Protein AF-A0A1V2I5P9-F1 (afdb_monomer)

Sequence (128 aa):
MGATLSRRNRAGLGFAVVLGAAELAGPALPIPSFARSGPVAATIAFGTLLGAITMVSAVALLTTRSRTALRVVAASRLFSLLSAIPAFFRDVVPPGLVVVAALWVLLNLLAVELMVEPRQASTRPGRG

Secondary structure (DSSP, 8-state):
-PPPPPHHHHHHHHHHHHHHHHHHHGGGS---GGGSSSHHHHHHHHHHHHHHHHHHHHHHHHHH--HHHHHHHHHHHHHHHHHHGGGGS-TTS-HHHHHHHHHHHHHHHHHHHHH-------------

Organism: NCBI:txid1834516

Mean predicted aligned error: 6.87 Å

Radius of gyration: 17.71 Å; Cα contacts (8 Å, |Δi|>4): 128; chains: 1; bounding box: 59×38×44 Å

Solvent-accessible surface area (backbone atoms only — not comparable to full-atom values): 7019 Å² total; per-residue (Å²): 134,63,57,82,76,49,74,50,37,50,52,12,48,51,47,45,48,54,53,16,49,52,28,54,47,48,83,77,49,96,68,61,78,81,44,70,53,65,73,54,34,52,50,51,54,50,36,26,50,36,9,50,53,24,48,54,25,48,51,47,22,74,74,55,32,38,69,65,30,50,48,51,32,37,49,35,35,57,56,47,35,58,70,38,54,64,50,78,76,39,92,87,52,58,68,71,58,37,53,51,34,51,52,48,36,52,51,33,50,51,20,32,57,34,53,58,72,80,80,76,76,81,81,72,78,78,83,127

Foldseek 3Di:
DADDQDPLLVVLLVLLLVQLVVLLCQVVDDDDPVCCDDPNVVLSVLSNVLSVQLVVLSVVCVVRNDPVSLVSSLVSLVVNLVSLVVLVVDPPRDPVSNVVSVVSNVSSVSSNVSSDDPPPPPPPPDDD

pLDDT: mean 86.24, std 12.64, range [37.31, 97.62]

Nearest PDB structures (foldseek):
  2rld-assembly1_B  TM=6.555E-01  e=4.482E-01  Bacteroides thetaiotaomicron VPI-5482
  2rld-assembly1_E  TM=5.744E-01  e=5.757E-01  Bacteroides thetaiotaomicron VPI-5482
  2gsc-assembly1_D  TM=5.549E-01  e=9.498E-01  Xanthomonas campestris pv. campestris
  2rld-assembly1_D  TM=5.316E-01  e=9.034E-01  Bacteroides thetaiotaomicron VPI-5482
  8qup-assembly1_A  TM=5.835E-01  e=6.368E+00  synthetic construct

Structure (mmCIF, N/CA/C/O backbone):
data_AF-A0A1V2I5P9-F1
#
_entry.id   AF-A0A1V2I5P9-F1
#
loop_
_atom_site.group_PDB
_atom_site.id
_atom_site.type_symbol
_atom_site.label_atom_id
_atom_site.label_alt_id
_atom_site.label_comp_id
_atom_site.label_asym_id
_atom_site.label_entity_id
_atom_site.label_seq_id
_atom_site.pdbx_PDB_ins_code
_atom_site.Cartn_x
_atom_site.Cartn_y
_atom_site.Cartn_z
_atom_site.occupancy
_atom_site.B_iso_or_equiv
_atom_site.auth_seq_id
_atom_site.auth_comp_id
_atom_site.auth_asym_id
_atom_site.auth_atom_id
_atom_site.pdbx_PDB_model_num
ATOM 1 N N . MET A 1 1 ? -12.820 3.722 23.568 1.00 37.31 1 MET A N 1
ATOM 2 C CA . MET A 1 1 ? -14.012 3.325 22.786 1.00 37.31 1 MET A CA 1
ATOM 3 C C . MET A 1 1 ? -13.580 3.042 21.354 1.00 37.31 1 MET A C 1
ATOM 5 O O . MET A 1 1 ? -13.248 3.977 20.636 1.00 37.31 1 MET A O 1
ATOM 9 N N . GLY A 1 2 ? -13.465 1.767 20.974 1.00 45.06 2 GLY A N 1
ATOM 10 C CA . GLY A 1 2 ? -13.025 1.378 19.631 1.00 45.06 2 GLY A CA 1
ATOM 11 C C . GLY A 1 2 ? -14.145 1.582 18.615 1.00 45.06 2 GLY A C 1
ATOM 12 O O . GLY A 1 2 ? -15.245 1.071 18.808 1.00 45.06 2 GLY A O 1
ATOM 13 N N . ALA A 1 3 ? -13.884 2.334 17.547 1.00 57.41 3 ALA A N 1
ATOM 14 C CA . ALA A 1 3 ? -14.854 2.504 16.474 1.00 57.41 3 ALA A CA 1
ATOM 15 C C . ALA A 1 3 ? -15.044 1.170 15.729 1.00 57.41 3 ALA A C 1
ATOM 17 O O . ALA A 1 3 ? -14.077 0.484 15.380 1.00 57.41 3 ALA A O 1
ATOM 18 N N . THR A 1 4 ? -16.289 0.781 15.468 1.00 70.50 4 THR A N 1
ATOM 19 C CA . THR A 1 4 ? -16.5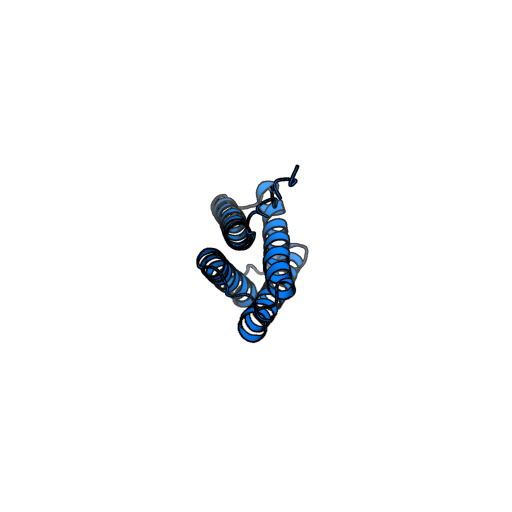86 -0.330 14.562 1.00 70.50 4 THR A CA 1
ATOM 20 C C . THR A 1 4 ? -16.143 0.057 13.151 1.00 70.50 4 THR A C 1
ATOM 22 O O . THR A 1 4 ? -16.551 1.082 12.615 1.00 70.50 4 THR A O 1
ATOM 25 N N . LEU A 1 5 ? -15.256 -0.744 12.549 1.00 76.94 5 LEU A N 1
ATOM 26 C CA . LEU A 1 5 ? -14.824 -0.523 11.168 1.00 76.94 5 LEU A CA 1
ATOM 27 C C . LEU A 1 5 ? -15.997 -0.805 10.228 1.00 76.94 5 LEU A C 1
ATOM 29 O O . LEU A 1 5 ? -16.548 -1.910 10.257 1.00 76.94 5 LEU A O 1
ATOM 33 N N . SER A 1 6 ? -16.344 0.165 9.384 1.00 87.25 6 SER A N 1
ATOM 34 C CA . SER A 1 6 ? -17.323 -0.035 8.319 1.00 87.25 6 SER A CA 1
ATOM 35 C C . SER A 1 6 ? -16.819 -1.053 7.288 1.00 87.25 6 SER A C 1
ATOM 37 O O . SER A 1 6 ? -15.623 -1.357 7.201 1.00 87.25 6 SER A O 1
ATOM 39 N N . ARG A 1 7 ? -17.738 -1.612 6.487 1.00 87.94 7 ARG A N 1
ATOM 40 C CA . ARG A 1 7 ? -17.380 -2.565 5.418 1.00 87.94 7 ARG A CA 1
ATOM 41 C C . ARG A 1 7 ? -16.403 -1.950 4.412 1.00 87.94 7 ARG A C 1
ATOM 43 O O . ARG A 1 7 ? -15.487 -2.643 3.981 1.00 87.94 7 ARG A O 1
ATOM 50 N N . ARG A 1 8 ? -16.564 -0.659 4.096 1.00 88.31 8 ARG A N 1
ATOM 51 C CA . ARG A 1 8 ? -15.652 0.086 3.214 1.00 88.31 8 ARG A CA 1
ATOM 52 C C . ARG A 1 8 ? -14.252 0.178 3.814 1.00 88.31 8 ARG A C 1
ATOM 54 O O . ARG A 1 8 ? -13.312 -0.276 3.171 1.00 88.31 8 ARG A O 1
ATOM 61 N N . ASN A 1 9 ? -14.132 0.584 5.081 1.00 91.38 9 ASN A N 1
ATOM 62 C CA . ASN A 1 9 ? -12.829 0.667 5.749 1.00 91.38 9 ASN A CA 1
ATOM 63 C C . ASN A 1 9 ? -12.112 -0.689 5.794 1.00 91.38 9 ASN A C 1
ATOM 65 O O . ASN A 1 9 ? -10.894 -0.747 5.653 1.00 91.38 9 ASN A O 1
ATOM 69 N N . ARG A 1 10 ? -12.853 -1.795 5.965 1.00 90.88 10 ARG A N 1
ATOM 70 C CA . ARG A 1 10 ? -12.277 -3.149 5.896 1.00 90.88 10 ARG A CA 1
ATOM 71 C C . ARG A 1 10 ? -11.787 -3.508 4.497 1.00 90.88 10 ARG A C 1
ATOM 73 O O . ARG A 1 10 ? -10.704 -4.071 4.384 1.00 90.88 10 ARG A O 1
ATOM 80 N N . ALA A 1 11 ? -12.556 -3.189 3.456 1.00 93.75 11 ALA A N 1
ATOM 81 C CA . ALA A 1 11 ? -12.140 -3.421 2.075 1.00 93.75 11 ALA A CA 1
ATOM 82 C C . ALA A 1 11 ? -10.878 -2.613 1.740 1.00 93.75 11 ALA A C 1
ATOM 84 O O . ALA A 1 11 ? -9.898 -3.184 1.268 1.00 93.75 11 ALA A O 1
ATOM 85 N N . GLY A 1 12 ? -10.862 -1.320 2.085 1.00 93.56 12 GLY A N 1
ATOM 86 C CA . GLY A 1 12 ? -9.681 -0.468 1.940 1.00 93.56 12 GLY A CA 1
ATOM 87 C C . GLY A 1 12 ? -8.474 -1.030 2.689 1.00 93.56 12 GLY A C 1
ATOM 88 O O . GLY A 1 12 ? -7.382 -1.101 2.130 1.00 93.56 12 GLY A O 1
ATOM 89 N N . LEU A 1 13 ? -8.665 -1.504 3.926 1.00 94.62 13 LEU A N 1
ATOM 90 C CA . LEU A 1 13 ? -7.594 -2.119 4.718 1.00 94.62 13 LEU A CA 1
ATOM 91 C C . LEU A 1 13 ? -7.045 -3.385 4.064 1.00 94.62 13 LEU A C 1
ATOM 93 O O . LEU A 1 13 ? -5.834 -3.581 4.070 1.00 94.62 13 LEU A O 1
ATOM 97 N N . GLY A 1 14 ? -7.910 -4.198 3.455 1.00 95.62 14 GLY A N 1
ATOM 98 C CA . GLY A 1 14 ? -7.494 -5.348 2.656 1.00 95.62 14 GLY A CA 1
ATOM 99 C C . GLY A 1 14 ? -6.561 -4.942 1.514 1.00 95.62 14 GLY A C 1
ATOM 100 O O . GLY A 1 14 ? -5.456 -5.472 1.418 1.00 95.62 14 GLY A O 1
ATOM 101 N N . PHE A 1 15 ? -6.952 -3.948 0.708 1.00 96.38 15 PHE A N 1
ATOM 102 C CA . PHE A 1 15 ? -6.094 -3.419 -0.359 1.00 96.38 15 PHE A CA 1
ATOM 103 C C . PHE A 1 15 ? -4.770 -2.871 0.182 1.00 96.38 15 PHE A C 1
ATOM 105 O O . PHE A 1 15 ? -3.711 -3.194 -0.350 1.00 96.38 15 PHE A O 1
ATOM 112 N N . ALA A 1 16 ? -4.807 -2.088 1.261 1.00 96.62 16 ALA A N 1
ATOM 113 C CA . ALA A 1 16 ? -3.602 -1.511 1.847 1.00 96.62 16 ALA A CA 1
ATOM 114 C C . ALA A 1 16 ? -2.621 -2.580 2.348 1.00 96.62 16 ALA A C 1
ATOM 116 O O . ALA A 1 16 ? -1.420 -2.435 2.143 1.00 96.62 16 ALA A O 1
ATOM 117 N N . VAL A 1 17 ? -3.123 -3.658 2.958 1.00 97.12 17 VAL A N 1
ATOM 118 C CA . VAL A 1 17 ? -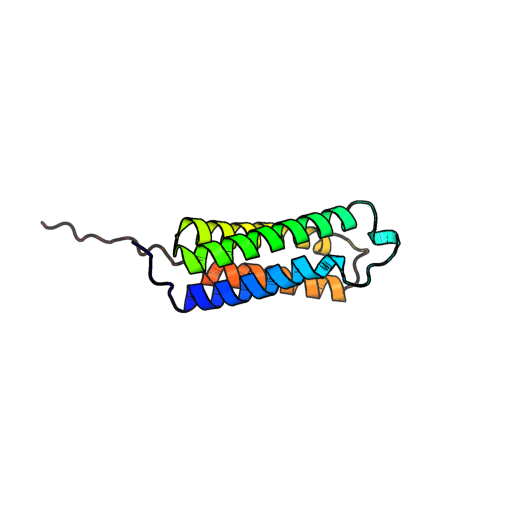2.306 -4.792 3.414 1.00 97.12 17 VAL A CA 1
ATOM 119 C C . VAL A 1 17 ? -1.679 -5.526 2.232 1.00 97.12 17 VAL A C 1
ATOM 121 O O . VAL A 1 17 ? -0.483 -5.795 2.265 1.00 97.12 17 VAL A O 1
ATOM 124 N N . VAL A 1 18 ? -2.442 -5.803 1.169 1.00 97.62 18 VAL A N 1
ATOM 125 C CA . VAL A 1 18 ? -1.910 -6.458 -0.041 1.00 97.62 18 VAL A CA 1
ATOM 126 C C . VAL A 1 18 ? -0.814 -5.608 -0.687 1.00 97.62 18 VAL A C 1
ATOM 128 O O . VAL A 1 18 ? 0.266 -6.114 -0.982 1.00 97.62 18 VAL A O 1
ATOM 131 N N . LEU A 1 19 ? -1.057 -4.307 -0.853 1.00 96.62 19 LEU A N 1
ATOM 132 C CA . LEU A 1 19 ? -0.077 -3.378 -1.419 1.00 96.62 19 LEU A CA 1
ATOM 133 C C . LEU A 1 19 ? 1.161 -3.237 -0.521 1.00 96.62 19 LEU A C 1
ATOM 135 O O . LEU A 1 19 ? 2.282 -3.251 -1.016 1.00 96.62 19 LEU A O 1
ATOM 139 N N . GLY A 1 20 ? 0.973 -3.136 0.798 1.00 96.12 20 GLY A N 1
ATOM 140 C CA . GLY A 1 20 ? 2.075 -3.043 1.759 1.00 96.12 20 GLY A CA 1
ATOM 141 C C . GLY A 1 20 ? 2.925 -4.312 1.807 1.00 96.12 20 GLY A C 1
ATOM 142 O O . GLY A 1 20 ? 4.148 -4.235 1.901 1.00 96.12 20 GLY A O 1
ATOM 143 N N . ALA A 1 21 ? 2.298 -5.481 1.674 1.00 96.62 21 ALA A N 1
ATOM 144 C CA . ALA A 1 21 ? 3.000 -6.752 1.548 1.00 96.62 21 ALA A CA 1
ATOM 145 C C . ALA A 1 21 ? 3.790 -6.841 0.234 1.00 96.62 21 ALA A C 1
ATOM 147 O O . ALA A 1 21 ? 4.927 -7.306 0.240 1.00 96.62 21 ALA A O 1
ATOM 148 N N . ALA A 1 22 ? 3.231 -6.353 -0.877 1.00 94.44 22 ALA A N 1
ATOM 149 C CA . ALA A 1 22 ? 3.938 -6.295 -2.154 1.00 94.44 22 ALA A CA 1
ATOM 150 C C . ALA A 1 22 ? 5.179 -5.383 -2.090 1.00 94.44 22 ALA A C 1
ATOM 152 O O . ALA A 1 22 ? 6.226 -5.745 -2.619 1.00 94.44 22 ALA A O 1
ATOM 153 N N . GLU A 1 23 ? 5.110 -4.253 -1.380 1.00 94.25 23 GLU A N 1
ATOM 154 C CA . GLU A 1 23 ? 6.285 -3.402 -1.136 1.00 94.25 23 GLU A CA 1
ATOM 155 C C . GLU A 1 23 ? 7.350 -4.093 -0.282 1.00 94.25 23 GLU A C 1
ATOM 157 O O . GLU A 1 23 ? 8.535 -3.997 -0.589 1.00 94.25 23 GLU A O 1
ATOM 162 N N . LEU A 1 24 ? 6.940 -4.820 0.763 1.00 94.44 24 LEU A N 1
ATOM 163 C CA . LEU A 1 24 ? 7.855 -5.606 1.597 1.00 94.44 24 LEU A CA 1
ATOM 164 C C . LEU A 1 24 ? 8.519 -6.752 0.829 1.00 94.44 24 LEU A C 1
ATOM 166 O O . LEU A 1 24 ? 9.663 -7.096 1.113 1.00 94.44 24 LEU A O 1
ATOM 170 N N . ALA A 1 25 ? 7.813 -7.338 -0.138 1.00 92.50 25 ALA A N 1
ATOM 171 C CA . ALA A 1 25 ? 8.352 -8.370 -1.016 1.00 92.50 25 ALA A CA 1
ATOM 172 C C . ALA A 1 25 ? 9.265 -7.799 -2.116 1.00 92.50 25 ALA A C 1
ATOM 174 O O . ALA A 1 25 ? 10.073 -8.538 -2.675 1.00 92.50 25 ALA A O 1
ATOM 175 N N . GLY A 1 26 ? 9.169 -6.498 -2.413 1.00 86.44 26 GLY A N 1
ATOM 176 C CA . GLY A 1 26 ? 9.907 -5.820 -3.481 1.00 86.44 26 GLY A CA 1
ATOM 177 C C . GLY A 1 26 ? 11.417 -6.105 -3.502 1.00 86.44 26 GLY A C 1
ATOM 178 O O . GLY A 1 26 ? 11.926 -6.481 -4.557 1.00 86.44 26 GLY A O 1
ATOM 179 N N . PRO A 1 27 ? 12.143 -6.009 -2.370 1.00 87.50 27 PRO A N 1
ATOM 180 C CA . PRO A 1 27 ? 13.576 -6.315 -2.311 1.00 87.50 27 PRO A CA 1
ATOM 181 C C . PRO A 1 27 ? 13.951 -7.762 -2.657 1.00 87.50 27 PRO A C 1
ATOM 183 O O . PRO A 1 27 ? 15.100 -8.018 -3.008 1.00 87.50 27 PRO A O 1
ATOM 186 N N . ALA A 1 28 ? 13.015 -8.709 -2.542 1.00 86.62 28 ALA A N 1
ATOM 187 C CA . ALA A 1 28 ? 13.246 -10.117 -2.856 1.00 86.62 28 ALA A CA 1
ATOM 188 C C . ALA A 1 28 ? 13.045 -10.438 -4.349 1.00 86.62 28 ALA A C 1
ATOM 190 O O . ALA A 1 28 ? 13.361 -11.545 -4.787 1.00 86.62 28 ALA A O 1
ATOM 191 N N . LEU A 1 29 ? 12.513 -9.496 -5.136 1.00 83.38 29 LEU A N 1
ATOM 192 C CA . LEU A 1 29 ? 12.296 -9.688 -6.565 1.00 83.38 29 LEU A CA 1
ATOM 193 C C . LEU A 1 29 ? 13.607 -9.541 -7.356 1.00 83.38 29 LEU A C 1
ATOM 195 O O . LEU A 1 29 ? 14.480 -8.758 -6.973 1.00 83.38 29 LEU A O 1
ATOM 199 N N . PRO A 1 30 ? 13.755 -10.246 -8.495 1.00 78.38 30 PRO A N 1
ATOM 200 C CA . PRO A 1 30 ? 14.917 -10.088 -9.357 1.00 78.38 30 PRO A CA 1
ATOM 201 C C . PRO A 1 30 ? 14.956 -8.663 -9.917 1.00 78.38 30 PRO A C 1
ATOM 203 O O . PRO A 1 30 ? 14.163 -8.300 -10.785 1.00 78.38 30 PRO A O 1
ATOM 206 N N . ILE A 1 31 ? 15.896 -7.857 -9.427 1.00 74.62 31 ILE A N 1
ATOM 207 C CA . ILE A 1 31 ? 16.164 -6.515 -9.943 1.00 74.62 31 ILE A CA 1
ATOM 208 C C . ILE A 1 31 ? 17.468 -6.503 -10.748 1.00 74.62 31 ILE A C 1
ATOM 210 O O . ILE A 1 31 ? 18.463 -7.111 -10.329 1.00 74.62 31 ILE A O 1
ATOM 214 N N . PRO A 1 32 ? 17.496 -5.805 -11.899 1.00 70.81 32 PRO A N 1
ATOM 215 C CA . PRO A 1 32 ? 18.707 -5.668 -12.694 1.00 70.81 32 PRO A CA 1
ATOM 216 C C . PRO A 1 32 ? 19.867 -5.096 -11.871 1.00 70.81 32 PRO A C 1
ATOM 218 O O . PRO A 1 32 ? 19.668 -4.271 -10.982 1.00 70.81 32 PRO A O 1
ATOM 221 N N . SER A 1 33 ? 21.104 -5.496 -12.170 1.00 71.06 33 SER A N 1
ATOM 222 C CA . SER A 1 33 ? 22.295 -5.038 -11.433 1.00 71.06 33 SER A CA 1
ATOM 223 C C . SER A 1 33 ? 22.454 -3.514 -11.431 1.00 71.06 33 SER A C 1
ATOM 225 O O . SER A 1 33 ? 22.840 -2.950 -10.410 1.00 71.06 33 SER A O 1
ATOM 227 N N . PHE A 1 34 ? 22.070 -2.843 -12.521 1.00 65.31 34 PHE A N 1
ATOM 228 C CA . PHE A 1 34 ? 22.070 -1.380 -12.632 1.00 65.31 34 PHE A CA 1
ATOM 229 C C . PHE A 1 34 ? 21.031 -0.686 -11.733 1.00 65.31 34 PHE A C 1
ATOM 231 O O . PHE A 1 34 ? 21.120 0.517 -11.515 1.00 65.31 34 PHE A O 1
ATOM 238 N N . ALA A 1 35 ? 20.051 -1.423 -11.203 1.00 64.88 35 ALA A N 1
ATOM 239 C CA . ALA A 1 35 ? 19.027 -0.911 -10.296 1.00 64.88 35 ALA A CA 1
ATOM 240 C C . ALA A 1 35 ? 19.418 -1.035 -8.810 1.00 64.88 35 ALA A C 1
ATOM 242 O O . ALA A 1 35 ? 18.687 -0.553 -7.945 1.00 64.88 35 ALA A O 1
ATOM 243 N N . ARG A 1 36 ? 20.563 -1.665 -8.492 1.00 66.00 36 ARG A N 1
ATOM 244 C CA . ARG A 1 36 ? 21.026 -1.868 -7.104 1.00 66.00 36 ARG A CA 1
ATOM 245 C C . ARG A 1 36 ? 21.641 -0.627 -6.462 1.00 66.00 36 ARG A C 1
ATOM 247 O O . ARG A 1 36 ? 21.893 -0.634 -5.261 1.00 66.00 36 ARG A O 1
ATOM 254 N N . SER A 1 37 ? 21.887 0.427 -7.230 1.00 73.75 37 SER A N 1
ATOM 255 C CA . SER A 1 37 ? 22.458 1.679 -6.743 1.00 73.75 37 SER A CA 1
ATOM 256 C C . SER A 1 37 ? 21.750 2.883 -7.368 1.00 73.75 37 SER A C 1
ATOM 258 O O . SER A 1 37 ? 21.126 2.796 -8.425 1.00 73.75 37 SER A O 1
ATOM 260 N N . GLY A 1 38 ? 21.804 4.023 -6.676 1.00 78.75 38 GLY A N 1
ATOM 261 C CA . GLY A 1 38 ? 21.192 5.266 -7.142 1.00 78.75 38 GLY A CA 1
ATOM 262 C C . GLY A 1 38 ? 19.677 5.359 -6.888 1.00 78.75 38 GLY A C 1
ATOM 263 O O . GLY A 1 38 ? 19.164 4.746 -5.948 1.00 78.75 38 GLY A O 1
ATOM 264 N N . PRO A 1 39 ? 18.944 6.151 -7.696 1.00 79.44 39 PRO A N 1
ATOM 265 C CA . PRO A 1 39 ? 17.549 6.507 -7.421 1.00 79.44 39 PRO A CA 1
ATOM 266 C C . PRO A 1 39 ? 16.599 5.313 -7.284 1.00 79.44 39 PRO A C 1
ATOM 268 O O . PRO A 1 39 ? 15.681 5.359 -6.475 1.00 79.44 39 PRO A O 1
ATOM 271 N N . VAL A 1 40 ? 16.832 4.229 -8.032 1.00 80.31 40 VAL A N 1
ATOM 272 C CA . VAL A 1 40 ? 15.956 3.047 -8.011 1.00 80.31 40 VAL A CA 1
ATOM 273 C C . VAL A 1 40 ? 16.066 2.303 -6.678 1.00 80.31 40 VAL A C 1
ATOM 275 O O . VAL A 1 40 ? 15.046 1.960 -6.084 1.00 80.31 40 VAL A O 1
ATOM 278 N N . ALA A 1 41 ? 17.284 2.125 -6.157 1.00 83.94 41 ALA A N 1
ATOM 279 C CA . ALA A 1 41 ? 17.502 1.524 -4.842 1.00 83.94 41 ALA A CA 1
ATOM 280 C C . ALA A 1 41 ? 16.847 2.353 -3.723 1.00 83.94 41 ALA A C 1
ATOM 282 O O . ALA A 1 41 ? 16.225 1.791 -2.821 1.00 83.94 41 ALA A O 1
ATOM 283 N N . ALA A 1 42 ? 16.917 3.687 -3.818 1.00 87.06 42 ALA A N 1
ATOM 284 C CA . ALA A 1 42 ? 16.242 4.585 -2.883 1.00 87.06 42 ALA A CA 1
ATOM 285 C C . ALA A 1 42 ? 14.711 4.438 -2.942 1.00 87.06 42 ALA A C 1
ATOM 287 O O . ALA A 1 42 ? 14.068 4.368 -1.896 1.00 87.06 42 ALA A O 1
ATOM 288 N N . THR A 1 43 ? 14.124 4.322 -4.139 1.00 87.62 43 THR A N 1
ATOM 289 C CA . THR A 1 43 ? 12.683 4.073 -4.311 1.00 87.62 43 THR A CA 1
ATOM 290 C C . THR A 1 43 ? 12.258 2.733 -3.709 1.00 87.62 43 THR A C 1
ATOM 292 O O . THR A 1 43 ? 11.240 2.677 -3.023 1.00 87.62 43 THR A O 1
ATOM 295 N N . ILE A 1 44 ? 13.043 1.667 -3.898 1.00 89.00 44 ILE A N 1
ATOM 296 C CA . ILE A 1 44 ? 12.754 0.343 -3.320 1.00 89.00 44 ILE A CA 1
ATOM 297 C C . ILE A 1 44 ? 12.823 0.393 -1.791 1.00 89.00 44 ILE A C 1
ATOM 299 O O . ILE A 1 44 ? 11.912 -0.094 -1.120 1.00 89.00 44 ILE A O 1
ATOM 303 N N . ALA A 1 45 ? 13.864 1.011 -1.225 1.00 91.38 45 ALA A N 1
ATOM 304 C CA . ALA A 1 45 ? 13.997 1.169 0.222 1.00 91.38 45 ALA A CA 1
ATOM 305 C C . ALA A 1 45 ? 12.842 1.995 0.813 1.00 91.38 45 ALA A C 1
ATOM 307 O O . ALA A 1 45 ? 12.263 1.616 1.831 1.00 91.38 45 ALA A O 1
ATOM 308 N N . PHE A 1 46 ? 12.463 3.087 0.142 1.00 93.00 46 PHE A N 1
ATOM 309 C CA . PHE A 1 46 ? 11.335 3.926 0.537 1.00 93.00 46 PHE A CA 1
ATOM 310 C C . PHE A 1 46 ? 10.004 3.165 0.491 1.00 93.00 46 PHE A C 1
ATOM 312 O O . PHE A 1 46 ? 9.252 3.194 1.465 1.00 93.00 46 PHE A O 1
ATOM 319 N N . GLY A 1 47 ? 9.742 2.425 -0.590 1.00 93.00 47 GLY A N 1
ATOM 320 C CA . GLY A 1 47 ? 8.570 1.556 -0.704 1.00 93.00 47 GLY A CA 1
ATOM 321 C C . GLY A 1 47 ? 8.536 0.505 0.404 1.00 93.00 47 GLY A C 1
ATOM 322 O O . GLY A 1 47 ? 7.533 0.377 1.098 1.00 93.00 47 GLY A O 1
ATOM 323 N N . THR A 1 48 ? 9.658 -0.173 0.658 1.00 95.06 48 THR A N 1
ATOM 324 C CA . THR A 1 48 ? 9.785 -1.182 1.727 1.00 95.06 48 THR A CA 1
ATOM 325 C C . THR A 1 48 ? 9.447 -0.594 3.100 1.00 95.06 48 THR A C 1
ATOM 327 O O . THR A 1 48 ? 8.687 -1.191 3.865 1.00 95.06 48 THR A O 1
ATOM 330 N N . LEU A 1 49 ? 9.963 0.603 3.404 1.00 96.75 49 LEU A N 1
ATOM 331 C CA . LEU A 1 49 ? 9.663 1.318 4.645 1.00 96.75 49 LEU A CA 1
ATOM 332 C C . LEU A 1 49 ? 8.169 1.649 4.760 1.00 96.75 49 LEU A C 1
ATOM 334 O O . LEU A 1 49 ? 7.562 1.419 5.806 1.00 96.75 49 LEU A O 1
ATOM 338 N N . LEU A 1 50 ? 7.556 2.159 3.691 1.00 97.00 50 LEU A N 1
ATOM 339 C CA . LEU A 1 50 ? 6.123 2.449 3.674 1.00 97.00 50 LEU A CA 1
ATOM 340 C C . LEU A 1 50 ? 5.270 1.183 3.797 1.00 97.00 50 LEU A C 1
ATOM 342 O O . LEU A 1 50 ? 4.242 1.215 4.482 1.00 97.00 50 LEU A O 1
ATOM 346 N N . GLY A 1 51 ? 5.699 0.071 3.201 1.00 95.88 51 GLY A N 1
ATOM 347 C CA . GLY A 1 51 ? 5.088 -1.244 3.370 1.00 95.88 51 GLY A CA 1
ATOM 348 C C . GLY A 1 51 ? 5.122 -1.687 4.831 1.00 95.88 51 GLY A C 1
ATOM 349 O O . GLY A 1 51 ? 4.082 -2.025 5.399 1.00 95.88 51 GLY A O 1
ATOM 350 N N . ALA A 1 52 ? 6.278 -1.564 5.491 1.00 97.56 52 ALA A N 1
ATOM 351 C CA . ALA A 1 52 ? 6.428 -1.856 6.917 1.00 97.56 52 ALA A CA 1
ATOM 352 C C . ALA A 1 52 ? 5.515 -0.981 7.796 1.00 97.56 52 ALA A C 1
ATOM 354 O O . ALA A 1 52 ? 4.771 -1.507 8.628 1.00 97.56 52 ALA A O 1
ATOM 355 N N . ILE A 1 53 ? 5.505 0.340 7.576 1.00 97.56 53 ILE A N 1
ATOM 356 C CA . ILE A 1 53 ? 4.630 1.281 8.299 1.00 97.56 53 ILE A CA 1
ATOM 357 C C . ILE A 1 53 ? 3.162 0.890 8.125 1.00 97.56 53 ILE A C 1
ATOM 359 O O . ILE A 1 53 ? 2.390 0.921 9.085 1.00 97.56 53 ILE A O 1
ATOM 363 N N . THR A 1 54 ? 2.777 0.489 6.916 1.00 97.31 54 THR A N 1
ATOM 364 C CA . THR A 1 54 ? 1.408 0.072 6.597 1.00 97.31 54 THR A CA 1
ATOM 365 C C . THR A 1 54 ? 1.026 -1.191 7.339 1.00 97.31 54 THR A C 1
ATOM 367 O O . THR A 1 54 ? -0.035 -1.220 7.954 1.00 97.31 54 THR A O 1
ATOM 370 N N . MET A 1 55 ? 1.896 -2.201 7.353 1.00 97.62 55 MET A N 1
ATOM 371 C CA . MET A 1 55 ? 1.643 -3.455 8.059 1.00 97.62 55 MET A CA 1
ATOM 372 C C . MET A 1 55 ? 1.528 -3.244 9.569 1.00 97.62 55 MET A C 1
ATOM 374 O O . MET A 1 55 ? 0.553 -3.686 10.178 1.00 97.62 55 MET A O 1
ATOM 378 N N . VAL A 1 56 ? 2.461 -2.502 10.172 1.00 97.25 56 VAL A N 1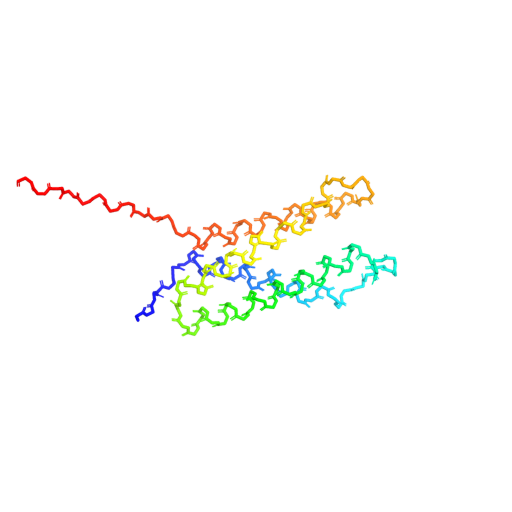
ATOM 379 C CA . VAL A 1 56 ? 2.422 -2.183 11.609 1.00 97.25 56 VAL A CA 1
ATOM 380 C C . VAL A 1 56 ? 1.161 -1.391 11.953 1.00 97.25 56 VAL A C 1
ATOM 382 O O . VAL A 1 56 ? 0.459 -1.720 12.910 1.00 97.25 56 VAL A O 1
ATOM 385 N N . SER A 1 57 ? 0.821 -0.385 11.147 1.00 94.56 57 SER A N 1
ATOM 386 C CA . SER A 1 57 ? -0.366 0.447 11.373 1.00 94.56 57 SER A CA 1
ATOM 387 C C . SER A 1 57 ? -1.666 -0.319 11.138 1.00 94.56 57 SER A C 1
ATOM 389 O O . SER A 1 57 ? -2.643 -0.085 11.845 1.00 94.56 57 SER A O 1
ATOM 391 N N . ALA A 1 58 ? -1.688 -1.265 10.196 1.00 94.62 58 ALA A N 1
ATOM 392 C CA . ALA A 1 58 ? -2.820 -2.153 9.964 1.00 94.62 58 ALA A CA 1
ATOM 393 C C . ALA A 1 58 ? -3.042 -3.083 11.161 1.00 94.62 58 ALA A C 1
ATOM 395 O O . ALA A 1 58 ? -4.165 -3.183 11.654 1.00 94.62 58 ALA A O 1
ATOM 396 N N . VAL A 1 59 ? -1.978 -3.695 11.691 1.00 95.69 59 VAL A N 1
ATOM 397 C CA . VAL A 1 59 ? -2.050 -4.499 12.920 1.00 95.69 59 VAL A CA 1
ATOM 398 C C . VAL A 1 59 ? -2.531 -3.639 14.090 1.00 95.69 59 VAL A C 1
ATOM 400 O O . VAL A 1 59 ? -3.485 -4.014 14.770 1.00 95.69 59 VAL A O 1
ATOM 403 N N . ALA A 1 60 ? -1.954 -2.448 14.276 1.00 93.50 60 ALA A N 1
ATOM 404 C CA . ALA A 1 60 ? -2.377 -1.507 15.311 1.00 93.50 60 ALA A CA 1
ATOM 405 C C . ALA A 1 60 ? -3.847 -1.090 15.156 1.00 93.50 60 ALA A C 1
ATOM 407 O O . ALA A 1 60 ? -4.569 -0.969 16.144 1.00 93.50 60 ALA A O 1
ATOM 408 N N . LEU A 1 61 ? -4.331 -0.888 13.930 1.00 91.56 61 LEU A N 1
ATOM 409 C CA . LEU A 1 61 ? -5.732 -0.580 13.659 1.00 91.56 61 LEU A CA 1
ATOM 410 C C . LEU A 1 61 ? -6.643 -1.752 14.031 1.00 91.56 61 LEU A C 1
ATOM 412 O O . LEU A 1 61 ? -7.703 -1.534 14.619 1.00 91.56 61 LEU A O 1
ATOM 416 N N . LEU A 1 62 ? -6.249 -2.985 13.713 1.00 90.94 62 LEU A N 1
ATOM 417 C CA . LEU A 1 62 ? -7.037 -4.177 14.017 1.00 90.94 62 LEU A CA 1
ATOM 418 C C . LEU A 1 62 ? -7.155 -4.420 15.526 1.00 90.94 62 LEU A C 1
ATOM 420 O O . LEU A 1 62 ? -8.243 -4.792 15.978 1.00 90.94 62 LEU A O 1
ATOM 424 N N . THR A 1 63 ? -6.089 -4.147 16.286 1.00 90.81 63 THR A N 1
ATOM 425 C CA . THR A 1 63 ? -6.039 -4.324 17.746 1.00 90.81 63 THR A CA 1
ATOM 426 C C . THR A 1 63 ? -6.683 -3.167 18.510 1.00 90.81 63 THR A C 1
ATOM 428 O O . THR A 1 63 ? -7.472 -3.396 19.421 1.00 90.81 63 THR A O 1
ATOM 431 N N . THR A 1 64 ? -6.402 -1.917 18.133 1.00 89.00 64 THR A N 1
ATOM 432 C CA . THR A 1 64 ? -6.839 -0.728 18.894 1.00 89.00 64 THR A CA 1
ATOM 433 C C . THR A 1 64 ? -8.138 -0.111 18.383 1.00 89.00 64 THR A C 1
ATOM 435 O O . THR A 1 64 ? -8.791 0.644 19.104 1.00 89.00 64 THR A O 1
ATOM 438 N N . ARG A 1 65 ? -8.504 -0.370 17.119 1.00 86.44 65 ARG A N 1
ATOM 439 C CA . ARG A 1 65 ? -9.596 0.318 16.403 1.00 86.44 65 ARG A CA 1
ATOM 440 C C . ARG A 1 65 ? -9.475 1.848 16.441 1.00 86.44 65 ARG A C 1
ATOM 442 O O . ARG A 1 65 ? -10.478 2.566 16.437 1.00 86.44 65 ARG A O 1
ATOM 449 N N . SER A 1 66 ? -8.239 2.349 16.481 1.00 86.88 66 SER A N 1
ATOM 450 C CA . SER A 1 66 ? -7.932 3.776 16.540 1.00 86.88 66 SER A CA 1
ATOM 451 C C . SER A 1 66 ? -8.097 4.457 15.182 1.00 86.88 66 SER A C 1
ATOM 453 O O . SER A 1 66 ? -7.542 4.023 14.172 1.00 86.88 66 SER A O 1
ATOM 455 N N . ARG A 1 67 ? -8.786 5.605 15.167 1.00 85.56 67 ARG A N 1
ATOM 456 C CA . ARG A 1 67 ? -8.865 6.471 13.977 1.00 85.56 67 ARG A CA 1
ATOM 457 C C . ARG A 1 67 ? -7.495 7.005 13.559 1.00 85.56 67 ARG A C 1
ATOM 459 O O . ARG A 1 67 ? -7.289 7.267 12.380 1.00 85.56 67 ARG A O 1
ATOM 466 N N . THR A 1 68 ? -6.564 7.155 14.500 1.00 89.62 68 THR A N 1
ATOM 467 C CA . THR A 1 68 ? -5.190 7.570 14.195 1.00 89.62 68 THR A CA 1
ATOM 468 C C . THR A 1 68 ? -4.478 6.497 13.384 1.00 89.62 68 THR A C 1
ATOM 470 O O . THR A 1 68 ? -3.909 6.818 12.350 1.00 89.62 68 THR A O 1
ATOM 473 N N . ALA A 1 69 ? -4.588 5.224 13.779 1.00 90.12 69 ALA A N 1
ATOM 474 C CA . ALA A 1 69 ? -3.989 4.119 13.031 1.00 90.12 69 ALA A CA 1
ATOM 475 C C . ALA A 1 69 ? -4.542 4.043 11.596 1.00 90.12 69 ALA A C 1
ATOM 477 O O . ALA A 1 69 ? -3.773 3.912 10.650 1.00 90.12 69 ALA A O 1
ATOM 478 N N . LEU A 1 70 ? -5.854 4.246 11.417 1.00 91.06 70 LEU A N 1
ATOM 479 C CA . LEU A 1 70 ? -6.475 4.322 10.089 1.00 91.06 70 LEU A CA 1
ATOM 480 C C . LEU A 1 70 ? -5.897 5.465 9.237 1.00 91.06 70 LEU A C 1
ATOM 482 O O . LEU A 1 70 ? -5.585 5.262 8.068 1.00 91.06 70 LEU A O 1
ATOM 486 N N . ARG A 1 71 ? -5.718 6.657 9.822 1.00 91.81 71 ARG A N 1
ATOM 487 C CA . ARG A 1 71 ? -5.119 7.806 9.121 1.00 91.81 71 ARG A CA 1
ATOM 488 C C . ARG A 1 71 ? -3.668 7.556 8.733 1.00 91.81 71 ARG A C 1
ATOM 490 O O . ARG A 1 71 ? -3.272 7.981 7.657 1.00 91.81 71 ARG A O 1
ATOM 497 N N . VAL A 1 72 ? -2.895 6.879 9.580 1.00 94.62 72 VAL A N 1
ATOM 498 C CA . VAL A 1 72 ? -1.500 6.535 9.271 1.00 94.62 72 VAL A CA 1
ATOM 499 C C . VAL A 1 72 ? -1.435 5.540 8.113 1.00 94.62 72 VAL A C 1
ATOM 501 O O . VAL A 1 72 ? -0.634 5.746 7.209 1.00 94.62 72 VAL A O 1
ATOM 504 N N . VAL A 1 73 ? -2.316 4.531 8.079 1.00 95.12 73 VAL A N 1
ATOM 505 C CA . VAL A 1 73 ? -2.430 3.618 6.927 1.00 95.12 73 VAL A CA 1
ATOM 506 C C . VAL A 1 73 ? -2.786 4.391 5.653 1.00 95.12 73 VAL A C 1
ATOM 508 O O . VAL A 1 73 ? -2.126 4.234 4.634 1.00 95.12 73 VAL A O 1
ATOM 511 N N . ALA A 1 74 ? -3.793 5.266 5.693 1.00 94.19 74 ALA A N 1
ATOM 512 C CA . ALA A 1 74 ? -4.161 6.059 4.520 1.00 94.19 74 ALA A CA 1
ATOM 513 C C . ALA A 1 74 ? -3.007 6.972 4.059 1.00 94.19 74 ALA A C 1
ATOM 515 O O . ALA A 1 74 ? -2.685 7.023 2.873 1.00 94.19 74 ALA A O 1
ATOM 516 N N . ALA A 1 75 ? -2.331 7.644 4.995 1.00 95.19 75 ALA A N 1
ATOM 517 C CA . ALA A 1 75 ? -1.195 8.508 4.695 1.00 95.19 75 ALA A CA 1
ATOM 518 C C . ALA A 1 75 ? -0.014 7.728 4.097 1.00 95.19 75 ALA A C 1
ATOM 520 O O . ALA A 1 75 ? 0.576 8.180 3.121 1.00 95.19 75 ALA A O 1
ATOM 521 N N . SER A 1 76 ? 0.317 6.542 4.619 1.00 96.06 76 SER A N 1
ATOM 522 C CA . SER A 1 76 ? 1.409 5.729 4.071 1.00 96.06 76 SER A CA 1
ATOM 523 C C . SER A 1 76 ? 1.125 5.275 2.637 1.00 96.06 76 SER A C 1
ATOM 525 O O . SER A 1 76 ? 2.052 5.197 1.833 1.00 96.06 76 SER A O 1
ATOM 527 N N . ARG A 1 77 ? -0.141 5.000 2.288 1.00 96.25 77 ARG A N 1
ATOM 528 C CA . ARG A 1 77 ? -0.558 4.693 0.906 1.00 96.25 77 ARG A CA 1
ATOM 529 C C . ARG A 1 77 ? -0.474 5.919 -0.004 1.00 96.25 77 ARG A C 1
ATOM 531 O O . ARG A 1 77 ? 0.006 5.815 -1.131 1.00 96.25 77 ARG A O 1
ATOM 538 N N . LEU A 1 78 ? -0.841 7.097 0.506 1.00 95.56 78 LEU A N 1
ATOM 539 C CA . LEU A 1 78 ? -0.634 8.355 -0.214 1.00 95.56 78 LEU A CA 1
ATOM 540 C C . LEU A 1 78 ? 0.847 8.644 -0.470 1.00 95.56 78 LEU A C 1
ATOM 542 O O . LEU A 1 78 ? 1.185 9.105 -1.547 1.00 95.56 78 LEU A O 1
ATOM 546 N N . PHE A 1 79 ? 1.753 8.341 0.457 1.00 95.75 79 PHE A N 1
ATOM 547 C CA . PHE A 1 79 ? 3.187 8.472 0.178 1.00 95.75 79 PHE A CA 1
ATOM 548 C C . PHE A 1 79 ? 3.702 7.386 -0.775 1.00 95.75 79 PHE A C 1
ATOM 550 O O . PHE A 1 79 ? 4.577 7.663 -1.594 1.00 95.75 79 PHE A O 1
ATOM 557 N N . SER A 1 80 ? 3.132 6.177 -0.723 1.00 93.50 80 SER A N 1
ATOM 558 C CA . SER A 1 80 ? 3.509 5.074 -1.617 1.00 93.50 80 SER A CA 1
ATOM 559 C C . SER A 1 80 ? 3.229 5.432 -3.072 1.00 93.50 80 SER A C 1
ATOM 561 O O . SER A 1 80 ? 4.106 5.272 -3.919 1.00 93.50 80 SER A O 1
ATOM 563 N N . LEU A 1 81 ? 2.065 6.015 -3.379 1.00 94.31 81 LEU A N 1
ATOM 564 C CA . LEU A 1 81 ? 1.758 6.404 -4.759 1.00 94.31 81 LEU A CA 1
ATOM 565 C C . LEU A 1 81 ? 2.705 7.492 -5.294 1.00 94.31 81 LEU A C 1
ATOM 567 O O . LEU A 1 81 ? 3.014 7.476 -6.483 1.00 94.31 81 LEU A O 1
ATOM 571 N N . LEU A 1 82 ? 3.222 8.394 -4.443 1.00 93.25 82 LEU A N 1
ATOM 572 C CA . LEU A 1 82 ? 4.190 9.415 -4.875 1.00 93.25 82 LEU A CA 1
ATOM 573 C C . LEU A 1 82 ? 5.475 8.783 -5.419 1.00 93.25 82 LEU A C 1
ATOM 5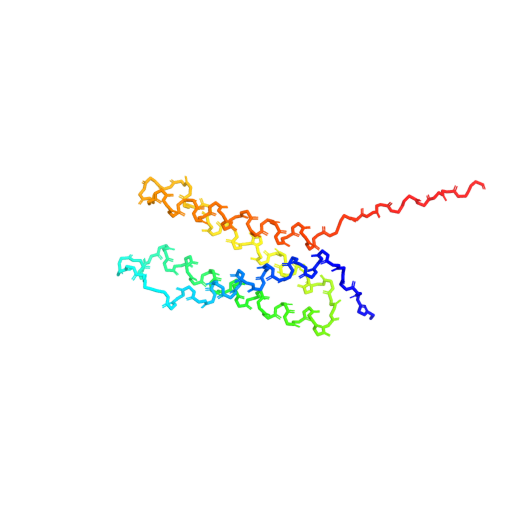75 O O . LEU A 1 82 ? 6.097 9.333 -6.324 1.00 93.25 82 LEU A O 1
ATOM 579 N N . SER A 1 83 ? 5.846 7.605 -4.912 1.00 89.62 83 SER A N 1
ATOM 580 C CA . SER A 1 83 ? 7.021 6.874 -5.390 1.00 89.62 83 SER A CA 1
ATOM 581 C C . SER A 1 83 ? 6.879 6.377 -6.836 1.00 89.62 83 SER A C 1
ATOM 583 O O . SER A 1 83 ? 7.887 6.191 -7.514 1.00 89.62 83 SER A O 1
ATOM 585 N N . ALA A 1 84 ? 5.644 6.224 -7.332 1.00 90.00 84 ALA A N 1
ATOM 586 C CA . ALA A 1 84 ? 5.351 5.789 -8.696 1.00 90.00 84 ALA A CA 1
ATOM 587 C C . ALA A 1 84 ? 5.351 6.947 -9.710 1.00 90.00 84 ALA A C 1
ATOM 589 O O . ALA A 1 84 ? 5.515 6.716 -10.906 1.00 90.00 84 ALA A O 1
ATOM 590 N N . ILE A 1 85 ? 5.212 8.196 -9.248 1.00 90.38 85 ILE A N 1
ATOM 591 C CA . ILE A 1 85 ? 5.099 9.387 -10.103 1.00 90.38 85 ILE A CA 1
ATOM 592 C C . ILE A 1 85 ? 6.270 9.538 -11.094 1.00 90.38 85 ILE A C 1
ATOM 594 O O . ILE A 1 85 ? 6.014 9.787 -12.273 1.00 90.38 85 ILE A O 1
ATOM 598 N N . PRO A 1 86 ? 7.547 9.354 -10.702 1.00 87.50 86 PRO A N 1
ATOM 599 C CA . PRO A 1 86 ? 8.666 9.508 -11.632 1.00 87.50 86 PRO A CA 1
ATOM 600 C C . PRO A 1 86 ? 8.620 8.566 -12.842 1.00 87.50 86 PRO A C 1
ATOM 602 O O . PRO A 1 86 ? 9.217 8.886 -13.869 1.00 87.50 86 PRO A O 1
ATOM 605 N N . ALA A 1 87 ? 7.919 7.430 -12.749 1.00 87.31 87 ALA A N 1
ATOM 606 C CA . ALA A 1 87 ? 7.802 6.477 -13.851 1.00 87.31 87 ALA A CA 1
ATOM 607 C C . ALA A 1 87 ? 7.056 7.059 -15.065 1.00 87.31 87 ALA A C 1
ATOM 609 O O . ALA A 1 87 ? 7.306 6.622 -16.182 1.00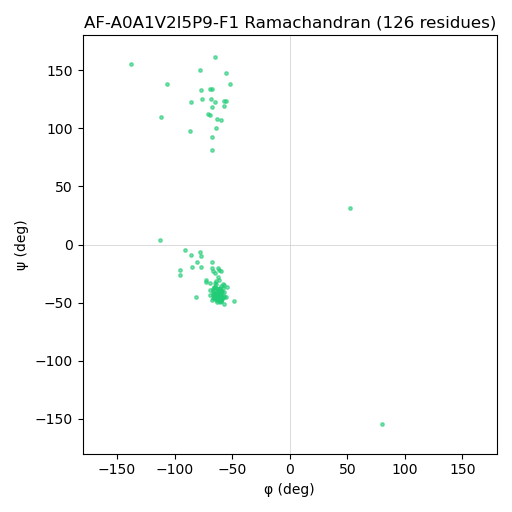 87.31 87 ALA A O 1
ATOM 610 N N . PHE A 1 88 ? 6.193 8.064 -14.868 1.00 90.12 88 PHE A N 1
ATOM 611 C CA . PHE A 1 88 ? 5.436 8.709 -15.950 1.00 90.12 88 PHE A CA 1
ATOM 612 C C . PHE A 1 88 ? 6.238 9.752 -16.734 1.00 90.12 88 PHE A C 1
ATOM 614 O O . PHE A 1 88 ? 5.812 10.160 -17.808 1.00 90.12 88 PHE A O 1
ATOM 621 N N . PHE A 1 89 ? 7.379 10.195 -16.201 1.00 89.38 89 PHE A N 1
ATOM 622 C CA . PHE A 1 89 ? 8.159 11.310 -16.755 1.00 89.38 89 PHE A CA 1
ATOM 623 C C . PHE A 1 89 ? 9.512 10.882 -17.330 1.00 89.38 89 PHE A C 1
ATOM 625 O O . PHE A 1 89 ? 10.329 11.723 -17.693 1.00 89.38 89 PHE A O 1
ATOM 632 N N . ARG A 1 90 ? 9.799 9.579 -17.346 1.00 84.06 90 ARG A N 1
ATOM 633 C CA . ARG A 1 90 ? 11.080 9.024 -17.785 1.00 84.06 90 ARG A CA 1
ATOM 634 C C . ARG A 1 90 ? 10.868 8.250 -19.081 1.00 84.06 90 ARG A C 1
ATOM 636 O O . ARG A 1 90 ? 10.358 7.136 -19.042 1.00 84.06 90 ARG A O 1
ATOM 643 N N . ASP A 1 91 ? 11.369 8.783 -20.191 1.00 81.50 91 ASP A N 1
ATOM 644 C CA . ASP A 1 91 ? 11.269 8.138 -21.514 1.00 81.50 91 ASP A CA 1
ATOM 645 C C . ASP A 1 91 ? 11.979 6.774 -21.581 1.00 81.50 91 ASP A C 1
ATOM 647 O O . ASP A 1 91 ? 11.685 5.934 -22.426 1.00 81.50 91 ASP A O 1
ATOM 651 N N . VAL A 1 92 ? 12.909 6.529 -20.654 1.00 82.00 92 VAL A N 1
ATOM 652 C CA . VAL A 1 92 ? 13.661 5.271 -20.533 1.00 82.00 92 VAL A CA 1
ATOM 653 C C . VAL A 1 92 ? 12.872 4.135 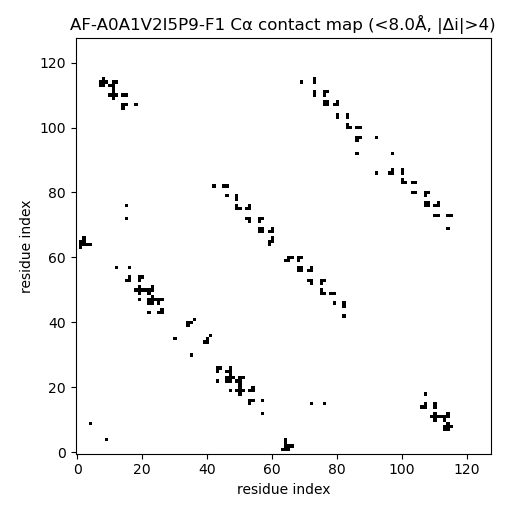-19.870 1.00 82.00 92 VAL A C 1
ATOM 655 O O . VAL A 1 92 ? 13.385 3.021 -19.776 1.00 82.00 92 VAL A O 1
ATOM 658 N N . VAL A 1 93 ? 11.664 4.392 -19.353 1.00 81.06 93 VAL A N 1
ATOM 659 C CA . VAL A 1 93 ? 10.861 3.378 -18.656 1.00 81.06 93 VAL A CA 1
ATOM 660 C C . VAL A 1 93 ? 10.034 2.583 -19.673 1.00 81.06 93 VAL A C 1
ATOM 662 O O . VAL A 1 93 ? 9.227 3.167 -20.394 1.00 81.06 93 VAL A O 1
ATOM 665 N N . PRO A 1 94 ? 10.174 1.243 -19.722 1.00 86.62 94 PRO A N 1
ATOM 666 C CA . PRO A 1 94 ? 9.352 0.394 -20.574 1.00 86.62 94 PRO A CA 1
ATOM 667 C C . PRO A 1 94 ? 7.845 0.655 -20.393 1.00 86.62 94 PRO A C 1
ATOM 669 O O . PRO A 1 94 ? 7.388 0.723 -19.247 1.00 86.62 94 PRO A O 1
ATOM 672 N N . PRO A 1 95 ? 7.039 0.694 -21.473 1.00 89.25 95 PRO A N 1
ATOM 673 C CA . PRO A 1 95 ? 5.607 1.000 -21.390 1.00 89.25 95 PRO A CA 1
ATOM 674 C C . PRO A 1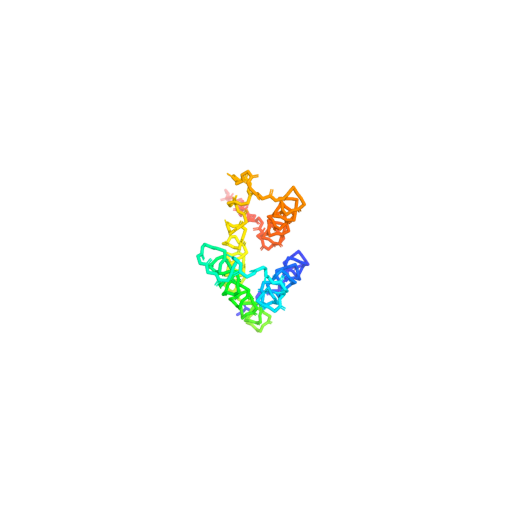 95 ? 4.837 0.106 -20.411 1.00 89.25 95 PRO A C 1
ATOM 676 O O . PRO A 1 95 ? 3.965 0.576 -19.684 1.00 89.25 95 PRO A O 1
ATOM 679 N N . GLY A 1 96 ? 5.201 -1.178 -20.325 1.00 87.75 96 GLY A N 1
ATOM 680 C CA . GLY A 1 96 ? 4.597 -2.108 -19.368 1.00 87.75 96 GLY A CA 1
ATOM 681 C C . GLY A 1 96 ? 4.791 -1.686 -17.906 1.00 87.75 96 GLY A C 1
ATOM 682 O O . GLY A 1 96 ? 3.866 -1.814 -17.109 1.00 87.75 96 GLY A O 1
ATOM 683 N N . LEU A 1 97 ? 5.948 -1.116 -17.552 1.00 87.19 97 LEU A N 1
ATOM 684 C CA . LEU A 1 97 ? 6.197 -0.613 -16.197 1.00 87.19 97 LEU A CA 1
ATOM 685 C C . LEU A 1 97 ? 5.424 0.678 -15.910 1.00 87.19 97 LEU A C 1
ATOM 687 O O . LEU A 1 97 ? 5.000 0.881 -14.775 1.00 87.19 97 LEU A O 1
ATOM 691 N N . VAL A 1 98 ? 5.172 1.510 -16.924 1.00 90.75 98 VAL A N 1
ATOM 692 C CA . VAL A 1 98 ? 4.305 2.693 -16.790 1.00 90.75 98 VAL A CA 1
ATOM 693 C C . VAL A 1 98 ? 2.862 2.277 -16.489 1.00 90.75 98 VAL A C 1
ATOM 695 O O . VAL A 1 98 ? 2.225 2.852 -15.608 1.00 90.75 98 VAL A O 1
ATOM 698 N N . VAL A 1 99 ? 2.354 1.230 -17.150 1.00 94.56 99 VAL A N 1
ATOM 699 C CA . VAL A 1 99 ? 1.020 0.669 -16.860 1.00 94.56 99 VAL A CA 1
ATOM 700 C C . VAL A 1 99 ? 0.954 0.112 -15.436 1.00 94.56 99 VAL A C 1
ATOM 702 O O . VAL A 1 99 ? -0.005 0.385 -14.715 1.00 94.56 99 VAL A O 1
ATOM 705 N N . VAL A 1 100 ? 1.982 -0.621 -14.996 1.00 91.38 100 VAL A N 1
ATOM 706 C CA . VAL A 1 100 ? 2.069 -1.119 -13.613 1.00 91.38 100 VAL A CA 1
ATOM 707 C C . VAL A 1 100 ? 2.090 0.040 -12.612 1.00 91.38 100 VAL A C 1
ATOM 709 O O . VAL A 1 100 ? 1.365 -0.010 -11.621 1.00 91.38 100 VAL A O 1
ATOM 712 N N . ALA A 1 101 ? 2.844 1.108 -12.885 1.00 92.31 101 ALA A N 1
ATOM 713 C CA . ALA A 1 101 ? 2.858 2.312 -12.055 1.00 92.31 101 ALA A CA 1
ATOM 714 C C . ALA A 1 101 ? 1.478 2.995 -12.003 1.00 92.31 101 ALA A C 1
ATOM 716 O O . ALA A 1 101 ? 1.032 3.392 -10.928 1.00 92.31 101 ALA A O 1
ATOM 717 N N . ALA A 1 102 ? 0.760 3.077 -13.127 1.00 95.12 102 ALA A N 1
ATOM 718 C CA . ALA A 1 102 ? -0.604 3.613 -13.175 1.00 95.12 102 ALA A CA 1
ATOM 719 C C . ALA A 1 102 ? -1.573 2.788 -12.322 1.00 95.12 102 ALA A C 1
ATOM 721 O O . ALA A 1 102 ? -2.299 3.339 -11.494 1.00 95.12 102 ALA A O 1
ATOM 722 N N . LEU A 1 103 ? -1.546 1.461 -12.473 1.00 95.88 103 LEU A N 1
ATOM 723 C CA . LEU A 1 103 ? -2.345 0.550 -11.653 1.00 95.88 103 LEU A CA 1
ATOM 724 C C . LEU A 1 103 ? -2.000 0.691 -10.170 1.00 95.88 103 LEU A C 1
ATOM 726 O O . LEU A 1 103 ? -2.897 0.719 -9.331 1.00 95.88 103 LEU A O 1
ATOM 730 N N . TRP A 1 104 ? -0.717 0.844 -9.843 1.00 94.31 104 TRP A N 1
ATOM 731 C CA . TRP A 1 104 ? -0.259 1.058 -8.475 1.00 94.31 104 TRP A CA 1
ATOM 732 C C . TRP A 1 104 ? -0.851 2.326 -7.856 1.00 94.31 104 TRP A C 1
ATOM 734 O O . TRP A 1 104 ? -1.352 2.296 -6.728 1.00 94.31 104 TRP A O 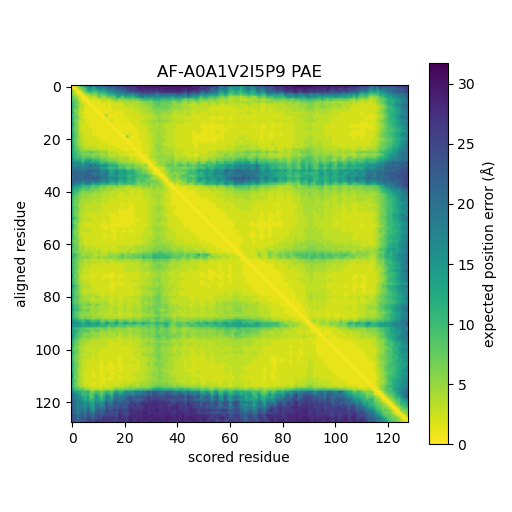1
ATOM 744 N N . VAL A 1 105 ? -0.845 3.435 -8.602 1.00 96.12 105 VAL A N 1
ATOM 745 C CA . VAL A 1 105 ? -1.465 4.699 -8.180 1.00 96.12 105 VAL A CA 1
ATOM 746 C C . VAL A 1 105 ? -2.966 4.514 -7.958 1.00 96.12 105 VAL A C 1
ATOM 748 O O . VAL A 1 105 ? -3.470 4.875 -6.894 1.00 96.12 105 VAL A O 1
ATOM 751 N N . LEU A 1 106 ? -3.673 3.904 -8.913 1.00 96.88 106 LEU A N 1
ATOM 752 C CA . LEU A 1 106 ? -5.119 3.681 -8.822 1.00 96.88 106 LEU A CA 1
ATOM 753 C C . LEU A 1 106 ? -5.500 2.812 -7.620 1.00 96.88 106 LEU A C 1
ATOM 755 O O . LEU A 1 106 ? -6.446 3.137 -6.906 1.00 96.88 106 LEU A O 1
ATOM 759 N N . LEU A 1 107 ? -4.753 1.738 -7.358 1.00 96.50 107 LEU A N 1
ATOM 760 C CA . LEU A 1 107 ? -5.006 0.850 -6.223 1.00 96.50 107 LEU A CA 1
ATOM 761 C C . LEU A 1 107 ? -4.759 1.546 -4.879 1.00 96.50 107 LEU A C 1
ATOM 763 O O . LEU A 1 107 ? -5.536 1.350 -3.944 1.00 96.50 107 LEU A O 1
ATOM 767 N N . ASN A 1 108 ? -3.725 2.387 -4.775 1.00 96.56 108 ASN A N 1
ATOM 768 C CA . ASN A 1 108 ? -3.489 3.186 -3.570 1.00 96.56 108 ASN A CA 1
ATOM 769 C C . ASN A 1 108 ? -4.606 4.213 -3.347 1.00 96.56 108 ASN A C 1
ATOM 771 O O . ASN A 1 108 ? -5.103 4.331 -2.228 1.00 96.56 108 ASN A O 1
ATOM 775 N N . LEU A 1 109 ? -5.046 4.910 -4.400 1.00 96.06 109 LEU A N 1
ATOM 776 C CA . LEU A 1 109 ? -6.173 5.843 -4.315 1.00 96.06 109 LEU A CA 1
ATOM 777 C C . LEU A 1 109 ? -7.464 5.130 -3.913 1.00 96.06 109 LEU A C 1
ATOM 779 O O . LEU A 1 109 ? -8.155 5.597 -3.013 1.00 96.06 109 LEU A O 1
ATOM 783 N N . LEU A 1 110 ? -7.755 3.972 -4.509 1.00 95.69 110 LEU A N 1
ATOM 784 C CA . LEU A 1 110 ? -8.909 3.153 -4.147 1.00 95.69 110 LEU A CA 1
ATOM 785 C C . LEU A 1 110 ? -8.853 2.721 -2.676 1.00 95.69 110 LEU A C 1
ATOM 787 O O . LEU A 1 110 ? -9.854 2.818 -1.969 1.00 95.69 110 LEU A O 1
ATOM 791 N N . ALA A 1 111 ? -7.691 2.272 -2.194 1.00 94.81 111 ALA A N 1
ATOM 792 C CA . ALA A 1 111 ? -7.514 1.894 -0.794 1.00 94.81 111 ALA A CA 1
ATOM 793 C C . ALA A 1 111 ? -7.789 3.075 0.151 1.00 94.81 111 ALA A C 1
ATOM 795 O O . ALA A 1 111 ? -8.483 2.902 1.153 1.00 94.81 111 ALA A O 1
ATOM 796 N N . VAL A 1 112 ? -7.283 4.266 -0.181 1.00 94.69 112 VAL A N 1
ATOM 797 C CA . VAL A 1 112 ? -7.477 5.493 0.606 1.00 94.69 112 VAL A CA 1
ATOM 798 C C . VAL A 1 112 ? -8.934 5.948 0.574 1.00 94.69 112 VAL A C 1
ATOM 800 O O . VAL A 1 112 ? -9.505 6.196 1.633 1.00 94.69 112 VAL A O 1
ATOM 803 N N . GLU A 1 113 ? -9.561 5.995 -0.599 1.00 94.44 113 GLU A N 1
ATOM 804 C CA . GLU A 1 113 ? -10.964 6.392 -0.764 1.00 94.44 113 GLU A CA 1
ATOM 805 C C . GLU A 1 113 ? -11.899 5.485 0.045 1.00 94.44 113 GLU A C 1
ATOM 807 O O . GLU A 1 113 ? -12.808 5.947 0.731 1.00 94.44 113 GLU A O 1
ATOM 812 N N . LEU A 1 114 ? -11.630 4.177 0.057 1.00 91.94 114 LEU A N 1
ATOM 813 C CA . LEU A 1 114 ? -12.395 3.225 0.862 1.00 91.94 114 LEU A CA 1
ATOM 814 C C . LEU A 1 114 ? -12.205 3.406 2.378 1.00 91.94 114 LEU A C 1
ATOM 816 O O . LEU A 1 114 ? -13.044 2.925 3.139 1.00 91.94 114 LEU A O 1
ATOM 820 N N . MET A 1 115 ? -11.126 4.058 2.823 1.00 89.56 115 MET A N 1
ATOM 821 C CA . MET A 1 115 ? -10.837 4.339 4.238 1.00 89.56 115 MET A CA 1
ATOM 822 C C . M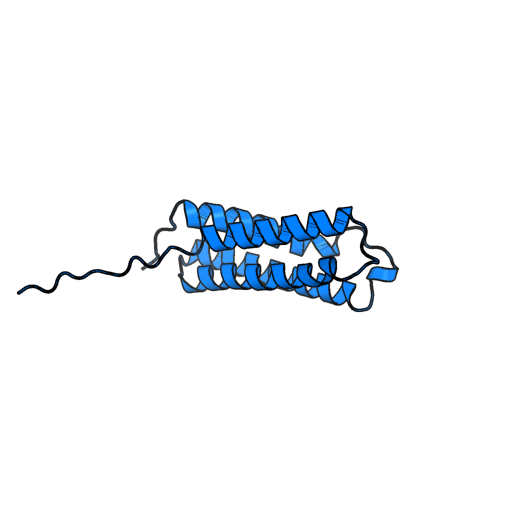ET A 1 115 ? -11.300 5.721 4.705 1.00 89.56 115 MET A C 1
ATOM 824 O O . MET A 1 115 ? -11.505 5.929 5.905 1.00 89.56 115 MET A O 1
ATOM 828 N N . VAL A 1 116 ? -11.403 6.687 3.793 1.00 85.12 116 VAL A N 1
ATOM 829 C CA . VAL A 1 116 ? -11.826 8.050 4.106 1.00 85.12 116 VAL A CA 1
ATOM 830 C C . VAL A 1 116 ? -13.349 8.104 4.042 1.00 85.12 116 VAL A C 1
ATOM 832 O O . VAL A 1 116 ? -13.954 8.247 2.988 1.00 85.12 116 VAL A O 1
ATOM 835 N N . GLU A 1 117 ? -14.003 7.995 5.197 1.00 69.88 117 GLU A N 1
ATOM 836 C CA . GLU A 1 117 ? -15.441 8.261 5.267 1.00 69.88 117 GLU A CA 1
ATOM 837 C C . GLU A 1 117 ? -15.722 9.760 5.060 1.00 69.88 117 GLU A C 1
ATOM 839 O O . GLU A 1 117 ? -15.088 10.597 5.721 1.00 69.88 117 GLU A O 1
ATOM 844 N N . PRO A 1 118 ? -16.707 10.126 4.212 1.00 59.09 118 PRO A N 1
ATOM 845 C CA . PRO A 1 118 ? -17.201 11.492 4.145 1.00 59.09 118 PRO A CA 1
ATOM 846 C C . PRO A 1 118 ? -17.644 11.930 5.542 1.00 59.09 118 PRO A C 1
ATOM 848 O O . PRO A 1 118 ? -18.493 11.284 6.164 1.00 59.09 118 PRO A O 1
ATOM 851 N N . ARG A 1 119 ? -17.087 13.034 6.058 1.00 56.75 119 ARG A N 1
ATOM 852 C CA . ARG A 1 119 ? -17.639 13.671 7.258 1.00 56.75 119 ARG A CA 1
ATOM 853 C C . ARG A 1 119 ? -19.037 14.156 6.896 1.00 56.75 119 ARG A C 1
ATOM 855 O O . ARG A 1 119 ? -19.172 15.194 6.259 1.00 56.75 119 ARG A O 1
ATOM 862 N N . GLN A 1 120 ? -20.065 13.411 7.287 1.00 54.59 120 GLN A N 1
ATOM 863 C CA . GLN A 1 120 ? -21.429 13.916 7.240 1.00 54.59 120 GLN A CA 1
ATOM 864 C C . GLN A 1 120 ? -21.463 15.159 8.129 1.00 54.59 120 GLN A C 1
ATOM 866 O O . GLN A 1 120 ? -21.305 15.064 9.348 1.00 54.59 120 GLN A O 1
ATOM 871 N N . ALA A 1 121 ? -21.554 16.334 7.506 1.00 52.66 121 ALA A N 1
ATOM 872 C CA . ALA A 1 121 ? -21.734 17.578 8.226 1.00 52.66 121 ALA A CA 1
ATOM 873 C C . ALA A 1 121 ? -23.005 17.422 9.064 1.00 52.66 121 ALA A C 1
ATOM 875 O O . ALA A 1 121 ? -24.076 17.152 8.523 1.00 52.66 121 ALA A O 1
ATOM 876 N N . SER A 1 122 ? -22.880 17.527 10.386 1.00 52.44 122 SER A N 1
ATOM 877 C CA . SER A 1 122 ? -24.035 17.514 11.271 1.00 52.44 122 SER A CA 1
ATOM 878 C C . SER A 1 122 ? -24.827 18.791 11.009 1.00 52.44 122 SER A C 1
ATOM 880 O O . SER A 1 122 ? -24.543 19.836 11.597 1.00 52.44 122 SER A O 1
ATOM 882 N N . THR A 1 123 ? -25.808 18.727 10.116 1.00 61.47 123 THR A N 1
ATOM 883 C CA . THR A 1 123 ? -26.873 19.719 10.025 1.00 61.47 123 THR A CA 1
ATOM 884 C C . THR A 1 123 ? -27.710 19.584 11.291 1.00 61.47 123 THR A C 1
ATOM 886 O O . THR A 1 123 ? -28.715 18.886 11.338 1.00 61.47 123 THR A O 1
ATOM 889 N N . ARG A 1 124 ? -27.237 20.193 12.384 1.00 66.38 124 ARG A N 1
ATOM 890 C CA . ARG A 1 124 ? -28.016 20.352 13.610 1.00 66.38 124 ARG A CA 1
ATOM 891 C C . ARG A 1 124 ? -29.125 21.350 13.263 1.00 66.38 124 ARG A C 1
ATOM 893 O O . ARG A 1 124 ? -28.787 22.506 13.008 1.00 66.38 124 ARG A O 1
ATOM 900 N N . PRO A 1 125 ? -30.410 20.958 13.204 1.00 66.31 125 PRO A N 1
ATOM 901 C CA . PRO A 1 125 ? -31.469 21.933 13.016 1.00 66.31 125 PRO A CA 1
ATOM 902 C C . PRO A 1 125 ? -31.494 22.776 14.290 1.00 66.31 125 PRO A C 1
ATOM 904 O O . PRO A 1 125 ? -31.657 22.239 15.390 1.00 66.31 125 PRO A O 1
ATOM 907 N N . GLY A 1 126 ? -31.242 24.077 14.157 1.00 68.38 126 GLY A N 1
ATOM 908 C CA . GLY A 1 126 ? -31.463 25.022 15.243 1.00 68.38 126 GLY A CA 1
ATOM 909 C C . GLY A 1 126 ? -32.922 24.917 15.674 1.00 68.38 126 GLY A C 1
ATOM 910 O O . GLY A 1 126 ? -33.819 25.026 14.842 1.00 68.38 126 GLY A O 1
ATOM 911 N N . ARG A 1 127 ? -33.152 24.632 16.956 1.00 64.31 127 ARG A N 1
ATOM 912 C CA . ARG A 1 127 ? -34.476 24.764 17.564 1.00 64.31 127 ARG A CA 1
ATOM 913 C C . ARG A 1 127 ? -34.767 26.261 17.671 1.00 64.31 127 ARG A C 1
ATOM 915 O O . ARG A 1 127 ? -34.034 26.948 18.382 1.00 64.31 127 ARG A O 1
ATOM 922 N N . GLY A 1 128 ? -35.748 26.728 16.901 1.00 66.31 128 GLY A N 1
ATOM 923 C CA . GLY A 1 128 ? -36.461 27.979 17.164 1.00 66.31 128 GLY A CA 1
ATOM 924 C C . GLY A 1 128 ? -37.469 27.806 18.288 1.00 66.31 128 GLY A C 1
ATOM 925 O O . GLY A 1 128 ? -37.773 26.634 18.622 1.00 66.31 128 GLY A O 1
#